Protein AF-D4LF02-F1 (afdb_monomer_lite)

Organism: Ruminococcus champanellensis (strain DSM 18848 / JCM 17042 / KCTC 15320 / 18P13) (NCBI:txid213810)

Secondary structure (DSSP, 8-state):
-----GGGSSTTSPEEEEE-HHHHHHHHHTSSEEEEES-TTPPPEE-TTTSSSEEEEEEEEE-------------

Sequence (75 aa):
MNHLNEKNSVLNRPMYLCLCPVCLGQFLDTGIYKIVRENHGQAKERCDFCNYRNGYDFIIYSKAEKKDEVADEWQ

Foldseek 3Di:
DDPPDPPPPVLADKDKWFADPVRVVVVVVVVQKDKDFPDPPDDWDQGPVPSPDTGGIITIHGNPPPPPPPPPPDD

Structure (mmCIF, N/CA/C/O backbone):
data_AF-D4LF02-F1
#
_entry.id   AF-D4LF02-F1
#
loop_
_atom_site.group_PDB
_atom_site.id
_atom_site.type_symbol
_atom_site.label_atom_id
_atom_site.label_alt_id
_atom_site.label_comp_id
_atom_site.label_asym_id
_atom_site.label_entity_id
_atom_site.label_seq_id
_atom_site.pdbx_PDB_ins_code
_atom_site.Cartn_x
_atom_site.Cartn_y
_atom_site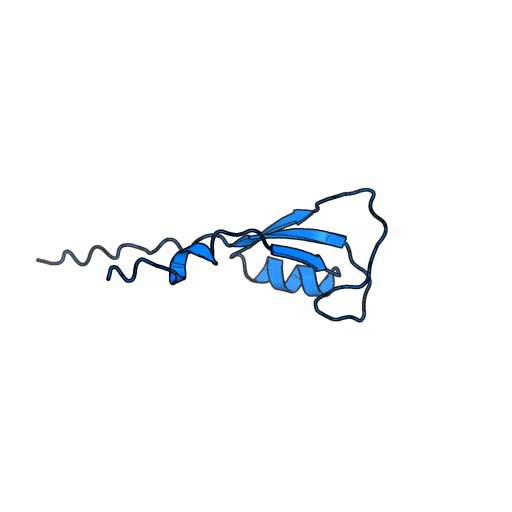.Cartn_z
_atom_site.occupancy
_atom_site.B_iso_or_equiv
_atom_site.auth_seq_id
_atom_site.auth_comp_id
_atom_site.auth_asym_id
_atom_site.auth_atom_id
_atom_site.pdbx_PDB_model_num
ATOM 1 N N . MET A 1 1 ? 7.534 10.735 42.172 1.00 37.16 1 MET A N 1
ATOM 2 C CA . MET A 1 1 ? 7.901 10.857 40.744 1.00 37.16 1 MET A CA 1
ATOM 3 C C . MET A 1 1 ? 6.779 10.249 39.919 1.00 37.16 1 MET A C 1
ATOM 5 O O . MET A 1 1 ? 6.500 9.068 40.079 1.00 37.16 1 MET A O 1
ATOM 9 N N . ASN A 1 2 ? 6.082 11.064 39.126 1.00 40.25 2 ASN A N 1
ATOM 10 C CA . ASN A 1 2 ? 4.911 10.650 38.351 1.00 40.25 2 ASN A CA 1
ATOM 11 C C . ASN A 1 2 ? 5.348 9.797 37.153 1.00 40.25 2 ASN A C 1
ATOM 13 O O . ASN A 1 2 ? 5.945 10.315 36.215 1.00 40.25 2 ASN A O 1
ATOM 17 N N . HIS A 1 3 ? 5.052 8.498 37.186 1.00 45.72 3 HIS A N 1
ATOM 18 C CA . HIS A 1 3 ? 5.293 7.566 36.082 1.00 45.72 3 HIS A CA 1
ATOM 19 C C . HIS A 1 3 ? 4.137 7.678 35.068 1.00 45.72 3 HIS A C 1
ATOM 21 O O . HIS A 1 3 ? 3.305 6.783 34.930 1.00 45.72 3 HIS A O 1
ATOM 27 N N . LEU A 1 4 ? 4.013 8.842 34.423 1.00 51.88 4 LEU A N 1
ATOM 28 C CA . LEU A 1 4 ? 2.982 9.082 33.416 1.00 51.88 4 LEU A CA 1
ATOM 29 C C . LEU A 1 4 ? 3.339 8.356 32.111 1.00 51.88 4 LEU A C 1
ATOM 31 O O . LEU A 1 4 ? 4.174 8.804 31.339 1.00 51.88 4 LEU A O 1
ATOM 35 N N . ASN A 1 5 ? 2.613 7.266 31.859 1.00 51.09 5 ASN A N 1
ATOM 36 C CA . ASN A 1 5 ? 1.976 7.001 30.567 1.00 51.09 5 ASN A CA 1
ATOM 37 C C . ASN A 1 5 ? 2.880 6.962 29.311 1.00 51.09 5 ASN A C 1
ATOM 39 O O . ASN A 1 5 ? 2.555 7.560 28.288 1.00 51.09 5 ASN A O 1
ATOM 43 N N . GLU A 1 6 ? 3.969 6.194 29.330 1.00 51.44 6 GLU A N 1
ATOM 44 C CA . GLU A 1 6 ? 4.783 5.968 28.120 1.00 51.44 6 GLU A CA 1
ATOM 45 C C . GLU A 1 6 ? 4.151 4.952 27.142 1.00 51.44 6 GLU A C 1
ATOM 47 O O . GLU A 1 6 ? 4.502 4.885 25.969 1.00 51.44 6 GLU A O 1
ATOM 52 N N . LYS A 1 7 ? 3.141 4.191 27.585 1.00 47.97 7 LYS A N 1
ATOM 53 C CA . LYS A 1 7 ? 2.527 3.118 26.780 1.00 47.97 7 LYS A CA 1
ATOM 54 C C . LYS A 1 7 ? 1.562 3.614 25.693 1.00 47.97 7 LYS A C 1
ATOM 56 O O . LYS A 1 7 ? 1.198 2.843 24.815 1.00 47.97 7 LYS A O 1
ATOM 61 N N . ASN A 1 8 ? 1.154 4.885 25.736 1.00 45.69 8 ASN A N 1
ATOM 62 C CA . ASN A 1 8 ? 0.133 5.448 24.838 1.00 45.69 8 ASN A CA 1
ATOM 63 C C . ASN A 1 8 ? 0.706 6.424 23.787 1.00 45.69 8 ASN A C 1
ATOM 65 O O . ASN A 1 8 ? 0.012 6.848 22.864 1.00 45.69 8 ASN A O 1
ATOM 69 N N . SER A 1 9 ? 1.984 6.794 23.906 1.00 48.41 9 SER A N 1
ATOM 70 C CA . SER A 1 9 ? 2.645 7.736 22.993 1.00 48.41 9 SER A CA 1
ATOM 71 C C . SER A 1 9 ? 3.179 7.068 21.719 1.00 48.41 9 SER A C 1
ATOM 73 O O . SER A 1 9 ? 3.345 7.751 20.710 1.00 48.41 9 SER A O 1
ATOM 75 N N . VAL A 1 10 ? 3.407 5.747 21.738 1.00 50.72 10 VAL A N 1
ATOM 76 C CA . VAL A 1 10 ? 3.903 4.977 20.580 1.00 50.72 10 VAL A CA 1
ATOM 77 C C . VAL A 1 10 ? 2.783 4.662 19.585 1.00 50.72 10 VAL A C 1
ATOM 79 O O . VAL A 1 10 ? 2.995 4.765 18.382 1.00 50.72 10 VAL A O 1
ATOM 82 N N . LEU A 1 11 ? 1.569 4.365 20.066 1.00 55.50 11 LEU A N 1
ATOM 83 C CA . LEU A 1 11 ? 0.426 4.002 19.212 1.00 55.50 11 LEU A CA 1
ATOM 84 C C . LEU A 1 11 ? -0.051 5.160 18.317 1.00 55.50 11 LEU A C 1
ATOM 86 O O . LEU A 1 11 ? -0.636 4.935 17.262 1.00 55.50 11 LEU A O 1
ATOM 90 N N . ASN A 1 12 ? 0.245 6.403 18.695 1.00 63.66 12 ASN A N 1
ATOM 91 C CA . ASN A 1 12 ? -0.236 7.587 17.983 1.00 63.66 12 ASN A CA 1
ATOM 92 C C . ASN A 1 12 ? 0.779 8.197 17.005 1.00 63.66 12 ASN A C 1
ATOM 94 O O . ASN A 1 12 ? 0.474 9.209 16.373 1.00 63.66 12 ASN A O 1
ATOM 98 N N . ARG A 1 13 ? 1.985 7.627 16.865 1.00 81.94 13 ARG A N 1
ATOM 99 C CA . ARG A 1 13 ? 2.978 8.137 15.907 1.00 81.94 13 ARG A CA 1
ATOM 100 C C . ARG A 1 13 ? 2.852 7.414 14.563 1.00 81.94 13 ARG A C 1
ATOM 102 O O . ARG A 1 13 ? 2.820 6.184 14.556 1.00 81.94 13 ARG A O 1
ATOM 109 N N . PRO A 1 14 ? 2.793 8.144 13.434 1.00 90.31 14 PRO A N 1
ATOM 110 C CA . PRO A 1 14 ? 2.814 7.514 12.123 1.00 90.31 14 PRO A CA 1
ATOM 111 C C . PRO A 1 14 ? 4.143 6.788 11.901 1.00 90.31 14 PRO A C 1
ATOM 113 O O . PRO A 1 14 ? 5.207 7.309 12.242 1.00 90.31 14 PRO A O 1
ATOM 116 N N . MET A 1 15 ? 4.071 5.603 11.304 1.00 92.56 15 MET A N 1
ATOM 117 C CA . MET A 1 15 ? 5.233 4.891 10.780 1.00 92.56 15 MET A CA 1
ATOM 118 C C . MET A 1 15 ? 5.388 5.219 9.295 1.00 92.56 15 MET A C 1
ATOM 120 O O . MET A 1 15 ? 4.394 5.271 8.574 1.00 92.56 15 MET A O 1
ATOM 124 N N . TYR A 1 16 ? 6.623 5.408 8.842 1.00 94.50 16 TYR A N 1
ATOM 125 C CA . TYR A 1 16 ? 6.961 5.633 7.437 1.00 94.50 16 TYR A CA 1
ATOM 126 C C . TYR A 1 16 ? 7.733 4.413 6.951 1.00 94.50 16 TYR A C 1
ATOM 128 O O . TYR A 1 16 ? 8.766 4.091 7.534 1.00 94.50 16 TYR A O 1
ATOM 136 N N . LEU A 1 17 ? 7.199 3.698 5.960 1.00 95.56 17 LEU A N 1
ATOM 137 C CA . LEU A 1 17 ? 7.792 2.456 5.458 1.00 95.56 17 LEU A CA 1
ATOM 138 C C . LEU A 1 17 ? 7.664 2.353 3.940 1.00 95.56 17 LEU A C 1
ATOM 140 O O . LEU A 1 17 ? 6.579 2.563 3.389 1.00 95.56 17 LEU A O 1
ATOM 144 N N . CYS A 1 18 ? 8.732 1.902 3.289 1.00 97.69 18 CYS A N 1
ATOM 145 C CA . CYS A 1 18 ? 8.711 1.435 1.915 1.00 97.69 18 CYS A CA 1
ATOM 146 C C . CYS A 1 18 ? 8.207 -0.013 1.871 1.00 97.69 18 CYS A C 1
ATOM 148 O O . CYS A 1 18 ? 8.874 -0.947 2.329 1.00 97.69 18 CYS A O 1
ATOM 150 N N . LEU A 1 19 ? 7.020 -0.245 1.307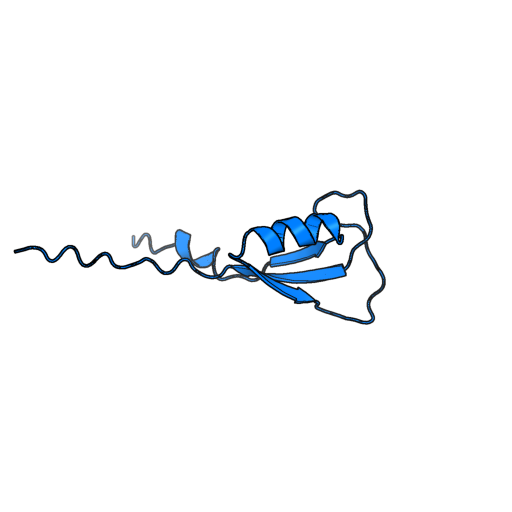 1.00 98.12 19 LEU A N 1
ATOM 151 C CA . LEU A 1 19 ? 6.401 -1.572 1.261 1.00 98.12 19 LEU A CA 1
ATOM 152 C C . LEU A 1 19 ? 6.163 -2.045 -0.170 1.00 98.12 19 LEU A C 1
ATOM 154 O O . LEU A 1 19 ? 5.574 -1.354 -1.004 1.00 98.12 19 LEU A O 1
ATOM 158 N N . CYS A 1 20 ? 6.579 -3.281 -0.459 1.00 98.25 20 CYS A N 1
ATOM 159 C CA . CYS A 1 20 ? 6.152 -3.969 -1.677 1.00 98.25 20 CYS A CA 1
ATOM 160 C C . CYS A 1 20 ? 4.669 -4.380 -1.581 1.00 98.25 20 CYS A C 1
ATOM 162 O O . CYS A 1 20 ? 4.164 -4.543 -0.469 1.00 98.25 20 CYS A O 1
ATOM 164 N N . PRO A 1 21 ? 3.981 -4.644 -2.712 1.00 97.56 21 PRO A N 1
ATOM 165 C CA . PRO A 1 21 ? 2.553 -4.981 -2.707 1.00 97.56 21 PRO A CA 1
ATOM 166 C C . PRO A 1 21 ? 2.180 -6.157 -1.794 1.00 97.56 21 PRO A C 1
ATOM 168 O O . PRO A 1 21 ? 1.146 -6.122 -1.140 1.00 97.56 21 PRO A O 1
ATOM 171 N N . VAL A 1 22 ? 3.047 -7.173 -1.707 1.00 98.12 22 VAL A N 1
ATOM 172 C CA . VAL A 1 22 ? 2.821 -8.350 -0.851 1.00 98.12 22 VAL A CA 1
ATOM 173 C C . VAL A 1 22 ? 2.858 -7.973 0.630 1.00 98.12 22 VAL A C 1
ATOM 175 O O . VAL A 1 22 ? 1.964 -8.346 1.377 1.00 98.12 22 VAL A O 1
ATOM 178 N N . CYS A 1 23 ? 3.875 -7.218 1.056 1.00 97.94 23 CYS A N 1
ATOM 179 C CA . CYS A 1 23 ? 4.002 -6.808 2.454 1.00 97.94 23 CYS A CA 1
ATOM 180 C C . CYS A 1 23 ? 2.932 -5.780 2.828 1.00 97.94 23 CYS A C 1
ATOM 182 O O . CYS A 1 23 ? 2.355 -5.887 3.899 1.00 97.94 23 CYS A O 1
ATOM 184 N N . LEU A 1 24 ? 2.603 -4.843 1.930 1.00 97.62 24 LEU A N 1
ATOM 185 C CA . LEU A 1 24 ? 1.490 -3.910 2.114 1.00 97.62 24 LEU A CA 1
ATOM 186 C C . LEU A 1 24 ? 0.165 -4.644 2.364 1.00 97.62 24 LEU A C 1
ATOM 188 O O . LEU A 1 24 ? -0.580 -4.242 3.253 1.00 97.62 24 LEU A O 1
ATOM 192 N N . GLY A 1 25 ? -0.101 -5.721 1.614 1.00 97.56 25 GLY A N 1
ATOM 193 C CA . GLY A 1 25 ? -1.276 -6.574 1.813 1.00 97.56 25 GLY A CA 1
ATOM 194 C C . GLY A 1 25 ? -1.402 -7.047 3.258 1.00 97.56 25 GLY A C 1
ATOM 195 O O . GLY A 1 25 ? -2.438 -6.836 3.869 1.00 97.56 25 GLY A O 1
ATOM 196 N N . GLN A 1 26 ? -0.308 -7.523 3.859 1.00 95.69 26 GLN A N 1
ATOM 197 C CA . GLN A 1 26 ? -0.307 -7.982 5.252 1.00 95.69 26 GLN A CA 1
ATOM 198 C C . GLN A 1 26 ? -0.728 -6.886 6.240 1.00 95.69 26 GLN A C 1
ATOM 200 O O . GLN A 1 26 ? -1.449 -7.174 7.189 1.00 95.69 26 GLN A O 1
ATOM 205 N N . PHE A 1 27 ? -0.313 -5.630 6.025 1.00 93.69 27 PHE A N 1
ATOM 206 C CA . PHE A 1 27 ? -0.755 -4.512 6.868 1.00 93.69 27 PHE A CA 1
ATOM 207 C C . PHE A 1 27 ? -2.234 -4.182 6.644 1.00 93.69 27 PHE A C 1
ATOM 209 O O . PHE A 1 27 ? -2.956 -3.937 7.611 1.00 93.69 27 PHE A O 1
ATOM 216 N N . LEU A 1 28 ? -2.696 -4.179 5.391 1.00 94.62 28 LEU A N 1
ATOM 217 C CA . LEU A 1 28 ? -4.101 -3.930 5.057 1.00 94.62 28 LEU A CA 1
ATOM 218 C C . LEU A 1 28 ? -5.022 -5.006 5.649 1.00 94.62 28 LEU A C 1
ATOM 220 O O . LEU A 1 28 ? -6.054 -4.662 6.226 1.00 94.62 28 LEU A O 1
ATOM 224 N N . ASP A 1 29 ? -4.608 -6.271 5.581 1.00 95.69 29 ASP A N 1
ATOM 225 C CA . ASP A 1 29 ? -5.359 -7.435 6.062 1.00 95.69 29 ASP A CA 1
ATOM 226 C C . ASP A 1 29 ? -5.628 -7.381 7.572 1.00 95.69 29 ASP A C 1
ATOM 228 O O . ASP A 1 29 ? -6.633 -7.909 8.040 1.00 95.69 29 ASP A O 1
ATOM 232 N N . THR A 1 30 ? -4.778 -6.695 8.348 1.00 91.69 30 THR A N 1
ATOM 233 C CA . THR A 1 30 ? -5.014 -6.521 9.791 1.00 91.69 30 THR A CA 1
ATOM 234 C C . THR A 1 30 ? -6.236 -5.654 10.108 1.00 91.69 30 THR A C 1
ATOM 236 O O . THR A 1 30 ? -6.775 -5.734 11.208 1.00 91.69 30 THR A O 1
ATOM 239 N N . GLY A 1 31 ? -6.645 -4.756 9.204 1.00 90.00 31 GLY A N 1
ATOM 240 C CA . GLY A 1 31 ? -7.749 -3.812 9.414 1.00 90.00 31 GLY A CA 1
ATOM 241 C C . GLY A 1 31 ? -7.513 -2.722 10.474 1.00 90.00 31 GLY A C 1
ATOM 242 O O . GLY A 1 31 ? -8.249 -1.727 10.495 1.00 90.00 31 GLY A O 1
ATOM 243 N N . ILE A 1 32 ? -6.478 -2.843 11.309 1.00 89.31 32 ILE A N 1
ATOM 244 C CA . ILE A 1 32 ? -6.157 -1.903 12.395 1.00 89.31 32 ILE A CA 1
ATOM 245 C C . ILE A 1 32 ? -5.313 -0.714 11.935 1.00 89.31 32 ILE A C 1
ATOM 247 O O . ILE A 1 32 ? -5.118 0.223 12.700 1.00 89.31 32 ILE A O 1
ATOM 251 N N . TYR A 1 33 ? -4.833 -0.702 10.691 1.00 92.06 33 TYR A N 1
ATOM 252 C CA . TYR A 1 33 ? -4.054 0.413 10.154 1.00 92.06 33 TYR A CA 1
ATOM 253 C C . TYR A 1 33 ? -4.860 1.255 9.165 1.00 92.06 33 TYR A C 1
ATOM 255 O O . TYR A 1 33 ? -5.674 0.757 8.384 1.00 92.06 33 TYR A O 1
ATOM 263 N N . LYS A 1 34 ? -4.619 2.565 9.181 1.00 92.81 34 LYS A N 1
ATOM 264 C CA . LYS A 1 34 ? -4.895 3.455 8.051 1.00 92.81 34 LYS A CA 1
ATOM 265 C C . LYS A 1 34 ? -3.576 3.671 7.320 1.00 92.81 34 LYS A C 1
ATOM 267 O O . LYS A 1 34 ? -2.610 4.113 7.932 1.00 92.81 34 LYS A O 1
ATOM 272 N N . ILE A 1 35 ? -3.548 3.376 6.027 1.00 95.25 35 ILE A N 1
ATOM 273 C CA . ILE A 1 35 ? -2.330 3.427 5.214 1.00 95.25 35 ILE A CA 1
ATOM 274 C C . ILE A 1 35 ? -2.548 4.405 4.065 1.00 95.25 35 ILE A C 1
ATOM 276 O O . ILE A 1 35 ? -3.567 4.334 3.378 1.00 95.25 35 ILE A O 1
ATOM 280 N N . VAL A 1 36 ? -1.609 5.326 3.867 1.00 95.69 36 VAL A N 1
ATOM 281 C CA . VAL A 1 36 ? -1.662 6.351 2.817 1.00 95.69 36 VAL A CA 1
ATOM 282 C C . VAL A 1 36 ? -0.376 6.294 2.008 1.00 95.69 36 VAL A C 1
ATOM 284 O O . VAL A 1 36 ? 0.706 6.223 2.582 1.00 95.69 36 VAL A O 1
ATOM 287 N N . ARG A 1 37 ? -0.487 6.319 0.677 1.00 95.44 37 ARG A N 1
ATOM 288 C CA . ARG A 1 37 ? 0.677 6.416 -0.209 1.00 95.44 37 ARG A CA 1
ATOM 289 C C . ARG A 1 37 ? 1.206 7.846 -0.180 1.00 95.44 37 ARG A C 1
ATOM 291 O O . ARG A 1 37 ? 0.438 8.765 -0.450 1.00 95.44 37 ARG A O 1
ATOM 298 N N . GLU A 1 38 ? 2.486 8.021 0.137 1.00 92.25 38 GLU A N 1
ATOM 299 C CA . GLU A 1 38 ? 3.071 9.356 0.314 1.00 92.25 38 GLU A CA 1
ATOM 300 C C . GLU A 1 38 ? 3.186 10.106 -1.019 1.00 92.25 38 GLU A C 1
ATOM 302 O O . GLU A 1 38 ? 2.635 11.195 -1.174 1.00 92.25 38 GLU A O 1
ATOM 307 N N . ASN A 1 39 ? 3.833 9.496 -2.017 1.00 89.94 39 ASN A N 1
ATOM 308 C CA . ASN A 1 39 ? 4.014 10.090 -3.337 1.00 89.94 39 ASN A CA 1
ATOM 309 C C . ASN A 1 39 ? 3.649 9.100 -4.457 1.00 89.94 39 ASN A C 1
ATOM 311 O O . ASN A 1 39 ? 4.194 8.002 -4.590 1.00 89.94 39 ASN A O 1
ATOM 315 N N . HIS A 1 40 ? 2.707 9.494 -5.316 1.00 89.00 40 HIS A N 1
ATOM 316 C CA . HIS A 1 40 ? 2.258 8.656 -6.429 1.00 89.00 40 HIS A CA 1
ATOM 317 C C . HIS A 1 40 ? 3.247 8.613 -7.606 1.00 89.00 40 HIS A C 1
ATOM 319 O O . HIS A 1 40 ? 3.232 7.635 -8.359 1.00 89.00 40 HIS A O 1
ATOM 325 N N . GLY A 1 41 ? 4.107 9.627 -7.738 1.00 90.75 41 GLY A N 1
ATOM 326 C CA . GLY A 1 41 ? 5.126 9.744 -8.783 1.00 90.75 41 GLY A CA 1
ATOM 327 C C . GLY A 1 41 ? 6.501 9.192 -8.402 1.00 90.75 41 GLY A C 1
ATOM 328 O O . GLY A 1 41 ? 7.403 9.216 -9.234 1.00 90.75 41 GLY A O 1
ATOM 329 N N . GLN A 1 42 ? 6.683 8.701 -7.173 1.00 92.38 42 GLN A N 1
ATOM 330 C CA . GLN A 1 42 ? 7.973 8.167 -6.732 1.00 92.38 42 GLN A CA 1
ATOM 331 C C . GLN A 1 42 ? 8.365 6.894 -7.495 1.00 92.38 42 GLN A C 1
ATOM 333 O O . GLN A 1 42 ? 7.514 6.065 -7.845 1.00 92.38 42 GLN A O 1
ATOM 338 N N . ALA A 1 43 ? 9.670 6.729 -7.721 1.00 94.69 43 ALA A N 1
ATOM 339 C CA . ALA A 1 43 ? 10.231 5.466 -8.183 1.00 94.69 43 ALA A CA 1
ATOM 340 C C . ALA A 1 43 ? 10.052 4.383 -7.107 1.00 94.69 43 ALA A C 1
ATOM 342 O O . ALA A 1 43 ? 9.843 4.684 -5.935 1.00 94.69 43 ALA A O 1
ATOM 343 N N . LYS A 1 44 ? 10.101 3.109 -7.509 1.00 95.25 44 LYS A N 1
ATOM 344 C CA . LYS A 1 44 ? 9.989 2.014 -6.542 1.00 95.25 44 LYS A CA 1
ATOM 345 C C . LYS A 1 44 ? 11.337 1.741 -5.883 1.00 95.25 44 LYS A C 1
ATOM 347 O O . LYS A 1 44 ? 12.292 1.439 -6.596 1.00 95.25 44 LYS A O 1
ATOM 352 N N . GLU A 1 45 ? 11.367 1.728 -4.558 1.00 96.56 45 GLU A N 1
ATOM 353 C CA . GLU A 1 45 ? 12.563 1.444 -3.757 1.00 96.56 45 GLU A CA 1
ATOM 354 C C . GLU A 1 45 ? 12.483 0.080 -3.071 1.00 96.56 45 GLU A C 1
ATOM 356 O O . GLU A 1 45 ? 11.487 -0.637 -3.186 1.00 96.56 45 GLU A O 1
ATOM 361 N N . ARG A 1 46 ? 13.564 -0.332 -2.408 1.00 98.06 46 ARG A N 1
ATOM 362 C CA . ARG A 1 46 ? 13.654 -1.627 -1.739 1.00 98.06 46 ARG A CA 1
ATOM 363 C C . ARG A 1 46 ? 12.674 -1.686 -0.567 1.00 98.06 46 ARG A C 1
ATOM 365 O O . ARG A 1 46 ? 12.699 -0.830 0.296 1.00 98.06 46 ARG A O 1
ATOM 372 N N . CYS A 1 47 ? 11.840 -2.724 -0.510 1.00 98.06 47 CYS A N 1
ATOM 373 C CA . CYS A 1 47 ? 10.909 -2.897 0.603 1.00 98.06 47 CYS A CA 1
ATOM 374 C C . CYS A 1 47 ? 11.657 -3.082 1.931 1.00 98.06 47 CYS A C 1
ATOM 376 O O . CYS A 1 47 ? 12.397 -4.057 2.065 1.00 98.06 47 CYS A O 1
ATOM 378 N N . ASP A 1 48 ? 11.342 -2.264 2.933 1.00 97.44 48 ASP A N 1
ATOM 379 C CA . ASP A 1 48 ? 11.960 -2.300 4.266 1.00 97.44 48 ASP A CA 1
ATOM 380 C C . ASP A 1 48 ? 11.680 -3.609 5.006 1.00 97.44 48 ASP A C 1
ATOM 382 O O . ASP A 1 48 ? 12.512 -4.111 5.753 1.00 97.44 48 ASP A O 1
ATOM 386 N N . PHE A 1 49 ? 10.502 -4.196 4.771 1.00 95.38 49 PHE A N 1
ATOM 387 C CA . PHE A 1 49 ? 10.077 -5.399 5.482 1.00 95.38 49 PHE A CA 1
ATOM 388 C C . PHE A 1 49 ? 10.730 -6.686 4.960 1.00 95.38 49 PHE A C 1
ATOM 390 O O . PHE A 1 49 ? 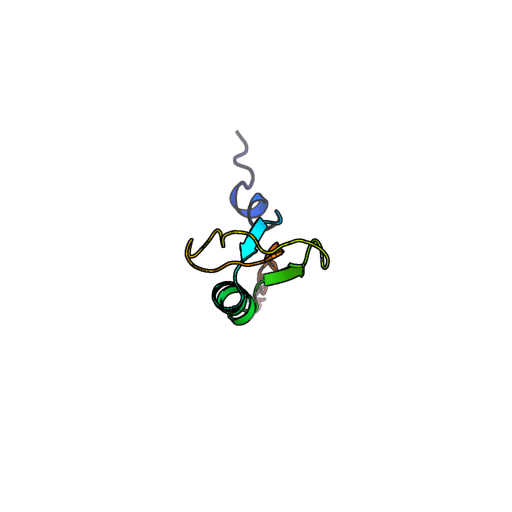11.331 -7.440 5.716 1.00 95.38 49 PHE A O 1
ATOM 397 N N . CYS A 1 50 ? 10.597 -6.973 3.659 1.00 97.19 50 CYS A N 1
ATOM 398 C CA . CYS A 1 50 ? 11.123 -8.221 3.094 1.00 97.19 50 CYS A CA 1
ATOM 399 C C . CYS A 1 50 ? 12.534 -8.095 2.532 1.00 97.19 50 CYS A C 1
ATOM 401 O O . CYS A 1 50 ? 13.133 -9.119 2.213 1.00 97.19 50 CYS A O 1
ATOM 403 N N . ASN A 1 51 ? 13.017 -6.866 2.318 1.00 97.25 51 ASN A N 1
ATOM 404 C CA . ASN A 1 51 ? 14.270 -6.573 1.640 1.00 97.25 51 ASN A CA 1
ATOM 405 C C . ASN A 1 51 ? 14.487 -7.492 0.421 1.00 97.25 51 ASN A C 1
ATOM 407 O O . ASN A 1 51 ? 15.587 -8.008 0.242 1.00 97.25 51 ASN A O 1
ATOM 411 N N . TYR A 1 52 ? 13.432 -7.734 -0.387 1.00 96.31 52 TYR A N 1
ATOM 412 C CA . TYR A 1 52 ? 13.438 -8.608 -1.584 1.00 96.31 52 TYR A CA 1
ATOM 413 C C . TYR A 1 52 ? 12.682 -8.053 -2.806 1.00 96.31 52 TYR A C 1
ATOM 415 O O . TYR A 1 52 ? 13.134 -8.211 -3.942 1.00 96.31 52 TYR A O 1
ATOM 423 N N . ARG A 1 53 ? 11.563 -7.356 -2.610 1.00 98.00 53 ARG A N 1
ATOM 424 C CA . ARG A 1 53 ? 10.781 -6.735 -3.694 1.00 98.00 53 ARG A CA 1
ATOM 425 C C . ARG A 1 53 ? 10.887 -5.220 -3.625 1.00 98.00 53 ARG A C 1
ATOM 427 O O . ARG A 1 53 ? 11.158 -4.684 -2.553 1.00 98.00 53 ARG A O 1
ATOM 434 N N . ASN A 1 54 ? 10.616 -4.551 -4.743 1.00 98.00 54 ASN A N 1
AT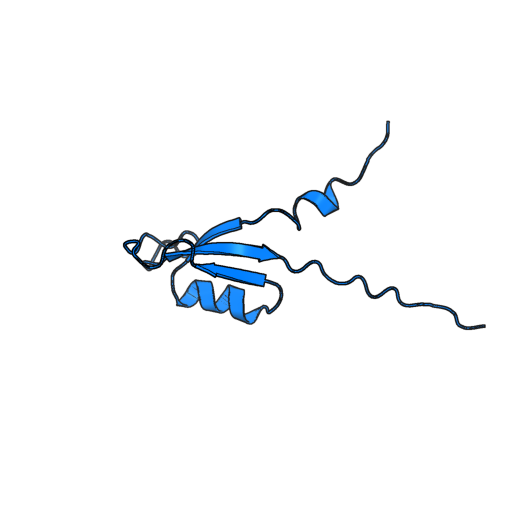OM 435 C CA . ASN A 1 54 ? 10.520 -3.096 -4.754 1.00 98.00 54 ASN A CA 1
ATOM 436 C C . ASN A 1 54 ? 9.079 -2.641 -4.474 1.00 98.00 54 ASN A C 1
ATOM 438 O O . ASN A 1 54 ? 8.114 -3.330 -4.829 1.00 98.00 54 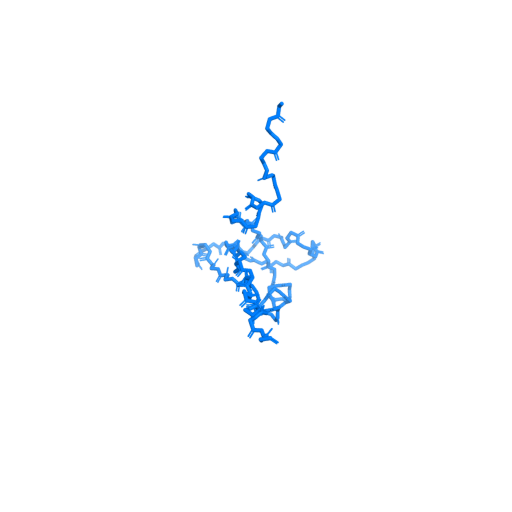ASN A O 1
ATOM 442 N N . GLY A 1 55 ? 8.947 -1.498 -3.815 1.00 97.25 55 GLY A N 1
ATOM 443 C CA . GLY A 1 55 ? 7.723 -0.991 -3.219 1.00 97.25 55 GLY A CA 1
ATOM 444 C C . GLY A 1 55 ? 7.593 0.521 -3.309 1.00 97.25 55 GLY A C 1
ATOM 445 O O . GLY A 1 55 ? 8.281 1.165 -4.091 1.00 97.25 55 GLY A O 1
ATOM 446 N N . TYR A 1 56 ? 6.657 1.059 -2.543 1.00 98.31 56 TYR A N 1
ATOM 447 C CA . TYR A 1 56 ? 6.386 2.487 -2.437 1.00 98.31 56 TYR A CA 1
ATOM 448 C C . TYR A 1 56 ? 6.396 2.890 -0.969 1.00 98.31 56 TYR A C 1
ATOM 450 O O . TYR A 1 56 ? 6.094 2.060 -0.114 1.00 98.31 56 TYR A O 1
ATOM 458 N N . ASP A 1 57 ? 6.665 4.158 -0.707 1.00 97.69 57 ASP A N 1
ATOM 459 C CA . ASP A 1 57 ? 6.593 4.737 0.626 1.00 97.69 57 ASP A CA 1
ATOM 460 C C . ASP A 1 57 ? 5.145 4.990 1.043 1.00 97.69 57 ASP A C 1
ATOM 462 O O . ASP A 1 57 ? 4.321 5.538 0.289 1.00 97.69 57 ASP A O 1
ATOM 466 N N . PHE A 1 58 ? 4.843 4.547 2.259 1.00 96.81 58 PHE A N 1
ATOM 467 C CA . PHE A 1 58 ? 3.548 4.666 2.900 1.00 96.81 58 PHE A CA 1
ATOM 468 C C . PHE A 1 58 ? 3.679 5.272 4.290 1.00 96.81 58 PHE A C 1
ATOM 470 O O . PHE A 1 58 ? 4.584 4.935 5.054 1.00 96.81 58 PHE A O 1
ATOM 477 N N . ILE A 1 59 ? 2.686 6.086 4.635 1.00 96.06 59 ILE A N 1
ATOM 478 C CA . ILE A 1 59 ? 2.452 6.566 5.991 1.00 96.06 59 ILE A CA 1
ATOM 479 C C . ILE A 1 59 ? 1.386 5.669 6.624 1.00 96.06 59 ILE A C 1
ATOM 481 O O . ILE A 1 59 ? 0.266 5.557 6.113 1.00 96.06 59 ILE A O 1
ATOM 485 N N . ILE A 1 60 ? 1.737 5.015 7.727 1.00 94.38 60 ILE A N 1
ATOM 486 C CA . ILE A 1 60 ? 0.908 4.035 8.427 1.00 94.38 60 ILE A CA 1
ATOM 487 C C . ILE A 1 60 ? 0.517 4.599 9.790 1.00 94.38 60 ILE A C 1
ATOM 489 O O . ILE A 1 60 ? 1.364 4.847 10.645 1.00 94.38 60 ILE A O 1
ATOM 493 N N . TYR A 1 61 ? -0.784 4.757 10.006 1.00 91.75 61 TYR A N 1
ATOM 494 C CA . TYR A 1 61 ? -1.372 5.186 11.270 1.00 91.75 61 TYR A CA 1
ATOM 495 C C . TYR A 1 61 ? -2.045 3.989 11.934 1.00 91.75 61 TYR A C 1
ATOM 497 O O . TYR A 1 61 ? -2.878 3.331 11.302 1.00 91.75 61 TYR A O 1
ATOM 505 N N . SER A 1 62 ? -1.728 3.711 13.199 1.00 88.38 62 SER A N 1
ATOM 506 C CA . SER A 1 62 ? -2.515 2.748 13.968 1.00 88.38 62 SER A CA 1
ATOM 507 C C . SER A 1 62 ? -3.874 3.366 14.303 1.00 88.38 62 SER A C 1
ATOM 509 O O . SER A 1 62 ? -3.972 4.534 14.689 1.00 88.38 62 SER A O 1
ATOM 511 N N . LYS A 1 63 ? -4.949 2.610 14.095 1.00 82.62 63 LYS A N 1
ATOM 512 C CA . LYS A 1 63 ? -6.248 2.938 14.669 1.00 82.62 63 LYS A CA 1
ATOM 513 C C . LYS A 1 63 ? -6.127 2.556 16.136 1.00 82.62 63 LYS A C 1
ATOM 515 O O . LYS A 1 63 ? -5.915 1.384 16.433 1.00 82.62 63 LYS A O 1
ATOM 520 N N . ALA A 1 64 ? -6.211 3.534 17.035 1.00 68.81 64 ALA A N 1
ATOM 521 C CA . ALA A 1 64 ? -6.305 3.233 18.455 1.00 68.81 64 ALA A CA 1
ATOM 522 C C . ALA A 1 64 ? -7.447 2.228 18.651 1.00 68.81 64 ALA A C 1
ATOM 524 O O . ALA A 1 64 ? -8.552 2.450 18.144 1.00 68.81 64 ALA A O 1
ATOM 525 N N . GLU A 1 65 ? -7.174 1.119 19.339 1.00 60.00 65 GLU A N 1
ATOM 526 C CA . GLU A 1 65 ? -8.245 0.245 19.794 1.00 60.00 65 GLU A CA 1
ATOM 527 C C . GLU A 1 65 ? -9.192 1.123 20.610 1.00 60.00 65 GLU A C 1
ATOM 529 O O . GLU A 1 65 ? -8.774 1.778 21.572 1.00 60.00 65 GLU A O 1
ATOM 534 N N . LYS A 1 66 ? -10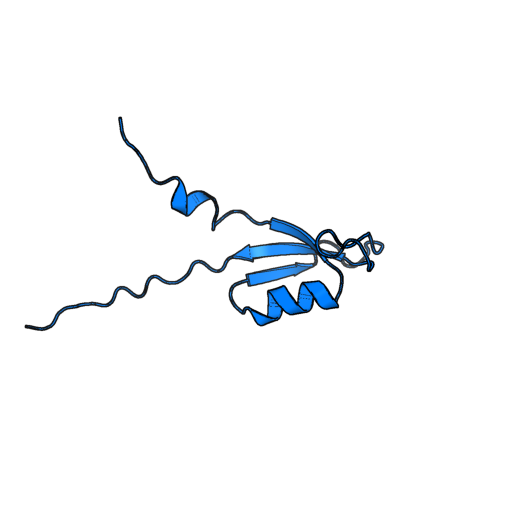.463 1.202 20.197 1.00 51.00 66 LYS A N 1
ATOM 535 C CA . LYS A 1 66 ? -11.490 1.671 21.118 1.00 51.00 66 LYS A CA 1
ATOM 536 C C . LYS A 1 66 ? -11.392 0.702 22.286 1.00 51.00 66 LYS A C 1
ATOM 538 O O . LYS A 1 66 ? -11.693 -0.473 22.122 1.00 51.00 66 LYS A O 1
ATOM 543 N N . LYS A 1 67 ? -10.898 1.162 23.436 1.00 50.50 67 LYS A N 1
ATOM 544 C CA . LYS A 1 67 ? -11.209 0.470 24.677 1.00 50.50 67 LYS A CA 1
ATOM 545 C C . LYS A 1 67 ? -12.721 0.545 24.757 1.00 50.50 67 LYS A C 1
ATOM 547 O O . LYS A 1 67 ? -13.249 1.618 25.032 1.00 50.50 67 LYS A O 1
ATOM 552 N N . ASP A 1 68 ? -13.395 -0.541 24.409 1.00 48.59 68 ASP A N 1
ATOM 553 C CA . ASP A 1 68 ? -14.766 -0.729 24.826 1.00 48.59 68 ASP A CA 1
ATOM 554 C C . ASP A 1 68 ? -14.720 -0.619 26.355 1.00 48.59 68 ASP A C 1
ATOM 556 O O . ASP A 1 68 ? -14.195 -1.493 27.049 1.00 48.59 68 ASP A O 1
ATOM 560 N N . GLU A 1 69 ? -15.149 0.533 26.874 1.00 51.44 69 GLU A N 1
ATOM 561 C CA . GLU A 1 69 ? -15.651 0.644 28.235 1.00 51.44 69 GLU A CA 1
ATOM 562 C C . GLU A 1 69 ? -16.807 -0.347 28.301 1.00 51.44 69 GLU A C 1
ATOM 564 O O . GLU A 1 69 ? -17.948 -0.035 27.965 1.00 51.44 69 GLU A O 1
ATOM 569 N N . VAL A 1 70 ? -16.488 -1.589 28.662 1.00 50.41 70 VAL A N 1
ATOM 570 C CA . VAL A 1 70 ? -17.474 -2.507 29.203 1.00 50.41 70 VAL A CA 1
ATOM 571 C C . VAL A 1 70 ? -17.956 -1.822 30.472 1.00 50.41 70 VAL A C 1
ATOM 573 O O . VAL A 1 70 ? -17.287 -1.839 31.504 1.00 50.41 70 VAL A O 1
ATOM 576 N N . ALA A 1 71 ? -19.079 -1.123 30.330 1.00 50.28 71 ALA A N 1
ATOM 577 C CA . ALA A 1 71 ? -19.948 -0.740 31.416 1.00 50.28 71 ALA A CA 1
ATOM 578 C C . ALA A 1 71 ? -20.376 -2.036 32.108 1.00 50.28 71 ALA A C 1
ATOM 580 O O . ALA A 1 71 ? -21.384 -2.649 31.760 1.00 50.28 71 ALA A O 1
ATOM 581 N N . ASP A 1 72 ? -19.557 -2.485 33.054 1.00 47.06 72 ASP A N 1
ATOM 582 C CA . ASP A 1 72 ? -19.948 -3.469 34.052 1.00 47.06 72 ASP A CA 1
ATOM 583 C C . ASP A 1 72 ? -20.792 -2.722 35.096 1.00 47.06 72 ASP A C 1
ATOM 585 O O . ASP A 1 72 ? -20.369 -2.420 36.208 1.00 47.06 72 ASP A O 1
ATOM 589 N N . GLU A 1 73 ? -21.979 -2.305 34.655 1.00 50.03 73 GLU A N 1
ATOM 590 C CA . GLU A 1 73 ? -23.073 -1.878 35.513 1.00 50.03 73 GLU A CA 1
ATOM 591 C C . GLU A 1 73 ? -24.116 -2.995 35.449 1.00 50.03 73 GLU A C 1
ATOM 593 O O . GLU A 1 73 ? -25.011 -3.003 34.605 1.00 50.03 73 GLU A O 1
ATOM 598 N N . TRP A 1 74 ? -23.945 -3.988 36.320 1.00 47.97 74 TRP A N 1
ATOM 599 C CA . TRP A 1 74 ? -25.005 -4.914 36.695 1.00 47.97 74 TRP A CA 1
ATOM 600 C C . TRP A 1 74 ? -25.201 -4.819 38.210 1.00 47.97 74 TRP A C 1
ATOM 602 O O . TRP A 1 74 ? -24.250 -4.946 38.980 1.00 47.97 74 TRP A O 1
ATOM 612 N N . GLN A 1 75 ? -26.451 -4.500 38.556 1.00 44.22 75 GLN A N 1
ATOM 613 C CA . GLN A 1 75 ? -27.051 -4.262 39.876 1.00 44.22 75 GLN A CA 1
ATOM 614 C C . GLN A 1 75 ? -26.658 -5.232 40.991 1.00 44.22 75 GLN A C 1
ATOM 616 O O . GLN A 1 75 ? -26.572 -6.451 40.720 1.00 44.22 75 GLN A O 1
#

Radius of gyration: 17.34 Å; chains: 1; bounding box: 41×20×50 Å

pLDDT: mean 80.39, std 21.13, range [37.16, 98.31]